Protein AF-A0AAD7QEX8-F1 (afdb_monomer)

Nearest PDB structures (foldseek):
  6z1p-assembly1_BY  TM=5.731E-01  e=5.381E+00  Tetrahymena thermophila SB210

Structure (mmCIF, N/CA/C/O backbone):
data_AF-A0AAD7QEX8-F1
#
_entry.id   AF-A0AAD7QEX8-F1
#
loop_
_atom_site.group_PDB
_atom_site.id
_atom_site.type_symbol
_atom_site.label_atom_id
_atom_site.label_alt_id
_atom_site.label_comp_id
_atom_site.label_asym_id
_atom_site.label_entity_id
_atom_site.label_seq_id
_atom_site.pdbx_PDB_ins_code
_atom_site.Cartn_x
_atom_site.Cartn_y
_atom_site.Cartn_z
_atom_site.occupancy
_atom_site.B_iso_or_equiv
_atom_site.auth_seq_id
_atom_site.auth_comp_id
_atom_site.auth_asym_id
_atom_site.auth_atom_id
_atom_site.pdbx_PDB_model_num
ATOM 1 N N . MET A 1 1 ? -10.960 6.970 -27.064 1.00 39.94 1 MET A N 1
ATOM 2 C CA . MET A 1 1 ? -9.482 7.017 -26.989 1.00 39.94 1 MET A CA 1
ATOM 3 C C . MET A 1 1 ? -9.040 8.406 -26.535 1.00 39.94 1 MET A C 1
ATOM 5 O O . MET A 1 1 ? -8.458 9.155 -27.302 1.00 39.94 1 MET A O 1
ATOM 9 N N . THR A 1 2 ? -9.383 8.781 -25.304 1.00 34.41 2 THR A N 1
ATOM 10 C CA . THR A 1 2 ? -9.033 10.086 -24.699 1.00 34.41 2 THR A CA 1
ATOM 11 C C . THR A 1 2 ? -8.568 9.936 -23.246 1.00 34.41 2 THR A C 1
ATOM 13 O O . THR A 1 2 ? -7.882 10.811 -22.733 1.00 34.41 2 THR A O 1
ATOM 16 N N . GLU A 1 3 ? -8.842 8.789 -22.613 1.00 38.09 3 GLU A N 1
ATOM 17 C CA . GLU A 1 3 ? -8.436 8.469 -21.235 1.00 38.09 3 GLU A CA 1
ATOM 18 C C . GLU A 1 3 ? -6.929 8.189 -21.070 1.00 38.09 3 GLU A C 1
ATOM 20 O O . GLU A 1 3 ? -6.417 8.217 -19.956 1.00 38.09 3 GLU A O 1
ATOM 25 N N . GLU A 1 4 ? -6.189 7.937 -22.157 1.00 42.41 4 GLU A N 1
ATOM 26 C CA . GLU A 1 4 ? -4.742 7.673 -22.078 1.00 42.41 4 GLU A CA 1
ATOM 27 C C . GLU A 1 4 ? -3.917 8.958 -21.922 1.00 42.41 4 GLU A C 1
ATOM 29 O O . GLU A 1 4 ? -2.884 8.959 -21.254 1.00 42.41 4 GLU A O 1
ATOM 34 N N . ILE A 1 5 ? -4.390 10.082 -22.468 1.00 44.75 5 ILE A N 1
ATOM 35 C CA . ILE A 1 5 ? -3.636 11.345 -22.463 1.00 44.75 5 ILE A CA 1
ATOM 36 C C . ILE A 1 5 ? -3.703 12.022 -21.082 1.00 44.75 5 ILE A C 1
ATOM 38 O O . ILE A 1 5 ? -2.726 12.631 -20.646 1.00 44.75 5 ILE A O 1
ATOM 42 N N . TYR A 1 6 ? -4.791 11.833 -20.323 1.00 49.12 6 TYR A N 1
ATOM 43 C CA . TYR A 1 6 ? -4.919 12.382 -18.963 1.00 49.12 6 TYR A CA 1
ATOM 44 C C . TYR A 1 6 ? -3.983 11.698 -17.943 1.00 49.12 6 TYR A C 1
ATOM 46 O O . TYR A 1 6 ? -3.730 12.229 -16.862 1.00 49.12 6 TYR A O 1
ATOM 54 N N . SER A 1 7 ? -3.402 10.543 -18.296 1.00 44.09 7 SER A N 1
ATOM 55 C CA . SER A 1 7 ? -2.375 9.873 -17.490 1.00 44.09 7 SER A CA 1
ATOM 56 C C . SER A 1 7 ? -1.009 10.573 -17.546 1.00 44.09 7 SER A C 1
ATOM 58 O O . SER A 1 7 ? -0.174 10.325 -16.673 1.00 44.09 7 SER A O 1
ATOM 60 N N . LEU A 1 8 ? -0.745 11.407 -18.559 1.00 43.34 8 LEU A N 1
ATOM 61 C CA . LEU A 1 8 ? 0.585 11.971 -18.831 1.00 43.34 8 LEU A CA 1
ATOM 62 C C . LEU A 1 8 ? 0.810 13.363 -18.223 1.00 43.34 8 LEU A C 1
ATOM 64 O O . LEU A 1 8 ? 1.952 13.807 -18.141 1.00 43.34 8 LEU A O 1
ATOM 68 N N . SER A 1 9 ? -0.236 14.035 -17.736 1.00 45.31 9 SER A N 1
ATOM 69 C CA . SER A 1 9 ? -0.109 15.339 -17.063 1.00 45.31 9 SER A CA 1
ATOM 70 C C . SER A 1 9 ? 0.127 15.231 -15.556 1.00 45.31 9 SER A C 1
ATOM 72 O O . SER A 1 9 ? 0.162 16.243 -14.853 1.00 45.31 9 SER A O 1
ATOM 74 N N . ILE A 1 10 ? 0.294 14.016 -15.031 1.00 55.31 10 ILE A N 1
ATOM 75 C CA . ILE A 1 10 ? 0.677 13.827 -13.641 1.00 55.31 10 ILE A CA 1
ATOM 76 C C . ILE A 1 10 ? 2.183 14.030 -13.554 1.00 55.31 10 ILE A C 1
ATOM 78 O O . ILE A 1 10 ? 2.946 13.123 -13.874 1.00 55.31 10 ILE A O 1
ATOM 82 N N . THR A 1 11 ? 2.628 15.203 -13.099 1.00 49.69 11 THR A N 1
ATOM 83 C CA . THR A 1 11 ? 4.025 15.390 -12.691 1.00 49.69 11 THR A CA 1
ATOM 84 C C . THR A 1 11 ? 4.329 14.304 -11.659 1.00 49.69 11 THR A C 1
ATOM 86 O O . THR A 1 11 ? 3.744 14.327 -10.569 1.00 49.69 11 THR A O 1
ATOM 89 N N . PRO A 1 12 ? 5.156 13.292 -11.969 1.00 53.50 12 PRO A N 1
ATOM 90 C CA . PRO A 1 12 ? 5.220 12.136 -11.105 1.00 53.50 12 PRO A CA 1
ATOM 91 C C . PRO A 1 12 ? 5.885 12.568 -9.795 1.00 53.50 12 PRO A C 1
ATOM 93 O O . PRO A 1 12 ? 6.991 13.112 -9.830 1.00 53.50 12 PRO A O 1
ATOM 96 N N . PRO A 1 13 ? 5.295 12.286 -8.619 1.00 56.09 13 PRO A N 1
ATOM 97 C CA . PRO A 1 13 ? 5.967 12.486 -7.333 1.00 56.09 13 PRO A CA 1
ATOM 98 C C . PRO A 1 13 ? 7.346 11.808 -7.268 1.00 56.09 13 PRO A C 1
ATOM 100 O O . PRO A 1 13 ? 8.188 12.186 -6.458 1.00 56.09 13 PRO A O 1
ATOM 103 N N . ILE A 1 14 ? 7.563 10.833 -8.155 1.00 53.19 14 ILE A N 1
ATOM 104 C CA . ILE A 1 14 ? 8.818 10.154 -8.471 1.00 53.19 14 ILE A CA 1
ATOM 105 C C . ILE A 1 14 ? 9.968 11.138 -8.709 1.00 53.19 14 ILE A C 1
ATOM 107 O O . ILE A 1 14 ? 11.059 10.926 -8.188 1.00 53.19 14 ILE A O 1
ATOM 111 N N . PHE A 1 15 ? 9.716 12.245 -9.415 1.00 56.09 15 PHE A N 1
ATOM 112 C CA . PHE A 1 15 ? 10.742 13.252 -9.684 1.00 56.09 15 PHE A CA 1
ATOM 113 C C . PHE A 1 15 ? 11.118 14.050 -8.425 1.00 56.09 15 PHE A C 1
ATOM 115 O O . PHE A 1 15 ? 12.262 14.453 -8.262 1.00 56.09 15 PHE A O 1
ATOM 122 N N . ARG A 1 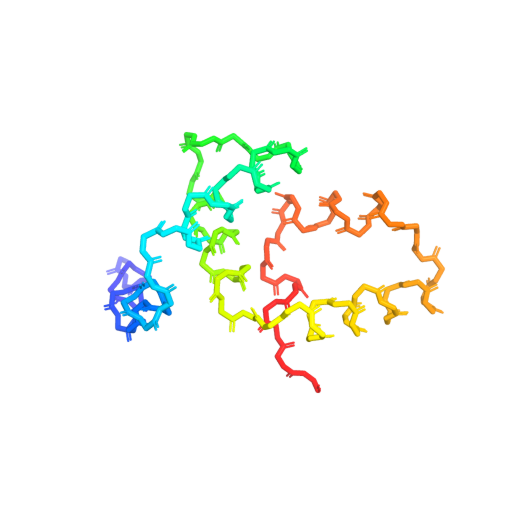16 ? 10.176 14.224 -7.484 1.00 58.91 16 ARG A N 1
ATOM 123 C CA . ARG A 1 16 ? 10.409 14.952 -6.224 1.00 58.91 16 ARG A CA 1
ATOM 124 C C . ARG A 1 16 ? 11.044 14.110 -5.114 1.00 58.91 16 ARG A C 1
ATOM 126 O O . ARG A 1 16 ? 11.619 14.693 -4.204 1.00 58.91 16 ARG A O 1
ATOM 133 N N . ARG A 1 17 ? 10.890 12.779 -5.125 1.00 65.88 17 ARG A N 1
ATOM 134 C CA . ARG A 1 17 ? 11.212 11.919 -3.962 1.00 65.88 17 ARG A CA 1
ATOM 135 C C . ARG A 1 17 ? 12.440 11.006 -4.133 1.00 65.88 17 ARG A C 1
ATOM 137 O O . ARG A 1 17 ? 12.815 10.330 -3.178 1.00 65.88 17 ARG A O 1
ATOM 144 N N . GLY A 1 18 ? 13.101 11.018 -5.293 1.00 77.38 18 GLY A N 1
ATOM 145 C CA . GLY A 1 18 ? 14.371 10.312 -5.535 1.00 77.38 18 GLY A CA 1
ATOM 146 C C . GLY A 1 18 ? 14.235 8.811 -5.844 1.00 77.38 18 GLY A C 1
ATOM 147 O O . GLY A 1 18 ? 13.220 8.181 -5.551 1.00 77.38 18 GLY A O 1
ATOM 148 N N . LEU A 1 19 ? 15.270 8.213 -6.446 1.00 78.69 19 LEU A N 1
ATOM 149 C CA . LEU A 1 19 ? 15.253 6.816 -6.916 1.00 78.69 19 LEU A CA 1
ATOM 150 C C . LEU A 1 19 ? 15.089 5.792 -5.776 1.00 78.69 19 LEU A C 1
ATOM 152 O O . LEU A 1 19 ? 14.445 4.757 -5.954 1.00 78.69 19 LEU A O 1
ATOM 156 N N . ASP A 1 20 ? 15.620 6.089 -4.592 1.00 83.75 20 ASP A N 1
ATOM 157 C CA . ASP A 1 20 ? 15.555 5.177 -3.445 1.00 83.75 20 ASP A CA 1
ATOM 158 C C . ASP A 1 20 ? 14.136 5.019 -2.900 1.00 83.75 20 ASP A C 1
ATOM 160 O O . ASP A 1 20 ? 13.742 3.921 -2.498 1.00 83.75 20 ASP A O 1
ATOM 164 N N . CYS A 1 21 ? 13.328 6.084 -2.925 1.00 81.31 21 CYS A N 1
ATOM 165 C CA . CYS A 1 21 ? 11.930 5.978 -2.517 1.00 81.31 21 CYS A CA 1
ATOM 166 C C . CYS A 1 21 ? 11.106 5.181 -3.539 1.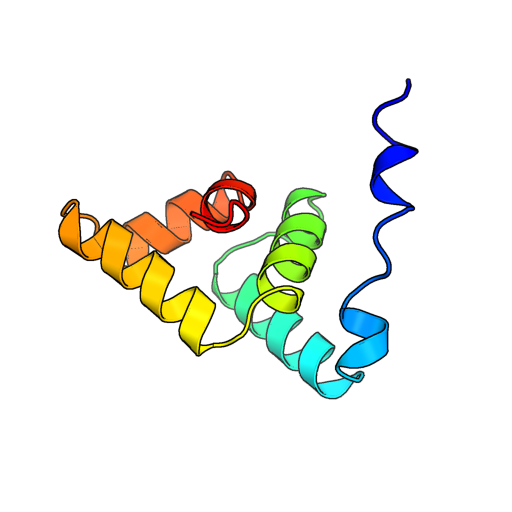00 81.31 21 CYS A C 1
ATOM 168 O O . CYS A 1 21 ? 10.203 4.441 -3.147 1.00 81.31 21 CYS A O 1
ATOM 170 N N . LEU A 1 22 ? 11.456 5.277 -4.829 1.00 85.56 22 LEU A N 1
ATOM 171 C CA . LEU A 1 22 ? 10.807 4.513 -5.885 1.00 85.56 22 LEU A CA 1
ATOM 172 C C . LEU A 1 22 ? 11.087 3.025 -5.694 1.00 85.56 22 LEU A C 1
ATOM 174 O O . LEU A 1 22 ? 10.144 2.240 -5.681 1.00 85.56 22 LEU A O 1
ATOM 178 N N . LYS A 1 23 ? 12.354 2.644 -5.479 1.00 88.25 23 LYS A N 1
ATOM 179 C CA . LYS A 1 23 ? 12.741 1.249 -5.214 1.00 88.25 23 LYS A CA 1
ATOM 180 C C . LYS A 1 23 ? 11.980 0.675 -4.017 1.00 88.25 23 LYS A C 1
ATOM 182 O O . LYS A 1 23 ? 11.321 -0.352 -4.149 1.00 88.25 23 LYS A O 1
ATOM 187 N N . ARG A 1 24 ? 11.974 1.394 -2.885 1.00 89.19 24 ARG A N 1
ATOM 188 C CA . ARG A 1 24 ? 11.230 0.980 -1.680 1.00 89.19 24 ARG A CA 1
ATOM 189 C C . ARG A 1 24 ? 9.734 0.820 -1.953 1.00 89.19 24 ARG A C 1
ATOM 191 O O . ARG A 1 24 ? 9.146 -0.177 -1.552 1.00 89.19 24 ARG A O 1
ATOM 198 N N . THR A 1 25 ? 9.128 1.766 -2.668 1.00 88.81 25 THR A N 1
ATOM 199 C CA . THR A 1 25 ? 7.691 1.722 -2.974 1.00 88.81 25 THR A CA 1
ATOM 200 C C . THR A 1 25 ? 7.342 0.579 -3.924 1.00 88.81 25 THR A C 1
ATOM 202 O O . THR A 1 25 ? 6.331 -0.091 -3.734 1.00 88.81 25 THR A O 1
ATOM 205 N N . VAL A 1 26 ? 8.185 0.314 -4.923 1.00 89.62 26 VAL A N 1
ATOM 206 C CA . VAL A 1 26 ? 8.042 -0.831 -5.832 1.00 89.62 26 VAL A CA 1
ATOM 207 C C . VAL A 1 26 ? 8.068 -2.144 -5.052 1.00 89.62 26 VAL A C 1
ATOM 209 O O . VAL A 1 26 ? 7.216 -3.001 -5.284 1.00 89.62 26 VAL A O 1
ATOM 212 N N . ASP A 1 27 ? 8.990 -2.293 -4.102 1.00 90.94 27 ASP A N 1
ATOM 213 C CA . ASP A 1 27 ? 9.078 -3.501 -3.279 1.00 90.94 27 ASP A CA 1
ATOM 214 C C . ASP A 1 27 ? 7.889 -3.641 -2.319 1.00 90.94 27 ASP A C 1
ATOM 216 O O . ASP A 1 27 ? 7.362 -4.742 -2.152 1.00 90.94 27 ASP A O 1
ATOM 220 N N . GLU A 1 28 ? 7.405 -2.542 -1.732 1.00 88.50 28 GLU A N 1
ATOM 221 C CA . GLU A 1 28 ? 6.173 -2.535 -0.930 1.00 88.50 28 GLU A CA 1
ATOM 222 C C . GLU A 1 28 ? 4.955 -2.969 -1.756 1.00 88.50 28 GLU A C 1
ATOM 224 O O . GLU A 1 28 ? 4.200 -3.844 -1.334 1.00 88.50 28 GLU A O 1
ATOM 229 N N . VAL A 1 29 ? 4.777 -2.407 -2.955 1.00 89.12 29 VAL A N 1
ATOM 230 C CA . VAL A 1 29 ? 3.650 -2.737 -3.840 1.00 89.12 29 VAL A CA 1
ATOM 231 C C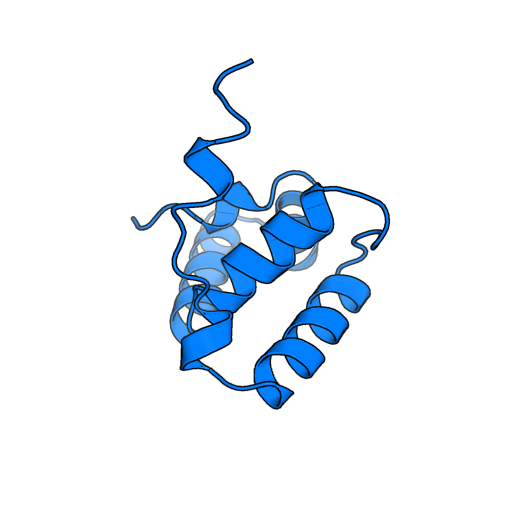 . VAL A 1 29 ? 3.733 -4.191 -4.322 1.00 89.12 29 VAL A C 1
ATOM 233 O O . VAL A 1 29 ? 2.711 -4.874 -4.375 1.00 89.12 29 VAL A O 1
ATOM 236 N N . LYS A 1 30 ? 4.935 -4.720 -4.590 1.00 88.56 30 LYS A N 1
ATOM 237 C CA . LYS A 1 30 ? 5.125 -6.155 -4.872 1.00 88.56 30 LYS A CA 1
ATOM 238 C C . LYS A 1 30 ? 4.705 -7.029 -3.686 1.00 88.56 30 LYS A C 1
ATOM 240 O O . LYS A 1 30 ? 3.984 -8.005 -3.885 1.00 88.56 30 LYS A O 1
ATOM 245 N N . LYS A 1 31 ? 5.097 -6.668 -2.457 1.00 87.19 31 LYS A N 1
ATOM 246 C CA . LYS A 1 31 ? 4.704 -7.391 -1.230 1.00 87.19 31 LYS A CA 1
ATOM 247 C C . LYS A 1 31 ? 3.195 -7.366 -0.980 1.00 87.19 31 LYS A C 1
ATOM 249 O O . LYS A 1 31 ? 2.665 -8.316 -0.421 1.00 87.19 31 LYS A O 1
ATOM 254 N N . MET A 1 32 ? 2.496 -6.327 -1.438 1.00 83.19 32 MET A N 1
ATOM 255 C CA . MET A 1 32 ? 1.029 -6.229 -1.374 1.00 83.19 32 MET A CA 1
ATOM 256 C C . MET A 1 32 ? 0.303 -7.125 -2.398 1.00 83.19 32 MET A C 1
ATOM 258 O O . MET A 1 32 ? -0.922 -7.087 -2.479 1.00 83.19 32 MET A O 1
ATOM 262 N N . GLY A 1 33 ? 1.029 -7.922 -3.191 1.00 82.44 33 GLY A N 1
ATOM 263 C CA . GLY A 1 33 ? 0.447 -8.897 -4.117 1.00 82.44 33 GLY A CA 1
ATOM 264 C C . GLY A 1 33 ? 0.081 -8.334 -5.491 1.00 82.44 33 GLY A C 1
ATOM 265 O O . GLY A 1 33 ? -0.618 -8.993 -6.264 1.00 82.44 33 GLY A O 1
ATOM 266 N N . PHE A 1 34 ? 0.544 -7.128 -5.836 1.00 80.44 34 PHE A N 1
ATOM 267 C CA . PHE A 1 34 ? 0.346 -6.599 -7.183 1.00 80.44 34 PHE A CA 1
ATOM 268 C C . PHE A 1 34 ? 1.262 -7.298 -8.188 1.00 80.44 34 PHE A C 1
ATOM 270 O O . PHE A 1 34 ? 2.475 -7.377 -7.999 1.00 80.44 34 PHE A O 1
ATOM 277 N N . SER A 1 35 ? 0.689 -7.735 -9.312 1.00 82.38 35 SER A N 1
ATOM 278 C CA . SER A 1 35 ? 1.476 -8.242 -10.436 1.00 82.38 35 SER A CA 1
ATOM 279 C C . SER A 1 35 ? 2.099 -7.075 -11.214 1.00 82.38 35 SER A C 1
ATOM 281 O O . SER A 1 35 ? 1.338 -6.253 -11.729 1.00 82.38 35 SER A O 1
ATOM 283 N N . PRO A 1 36 ? 3.437 -7.020 -11.383 1.00 81.69 36 PRO A N 1
ATOM 284 C CA . PRO A 1 36 ? 4.117 -5.956 -12.135 1.00 81.69 36 PRO A CA 1
ATOM 285 C C . PRO A 1 36 ? 3.682 -5.826 -13.600 1.00 81.69 36 PRO A C 1
ATOM 287 O O . PRO A 1 36 ? 3.899 -4.789 -14.214 1.00 81.69 36 PRO A O 1
ATOM 290 N N . SER A 1 37 ? 3.065 -6.872 -14.156 1.00 83.69 37 SER A N 1
ATOM 291 C CA . SER A 1 37 ? 2.576 -6.916 -15.540 1.00 83.69 37 SER A CA 1
ATOM 292 C C . SER A 1 37 ? 1.281 -6.130 -15.775 1.00 83.69 37 SER A C 1
ATOM 294 O O . SER A 1 37 ? 0.916 -5.877 -16.920 1.00 83.69 37 SER A O 1
ATOM 296 N N . LYS A 1 38 ? 0.556 -5.754 -14.713 1.00 82.06 38 LYS A N 1
ATOM 297 C CA . LYS A 1 38 ? -0.753 -5.094 -14.819 1.00 82.06 38 LYS A CA 1
ATOM 298 C C . LYS A 1 38 ? -0.611 -3.580 -14.700 1.00 82.06 38 LYS A C 1
ATOM 300 O O . LYS A 1 38 ? 0.120 -3.092 -13.845 1.00 82.06 38 LYS A O 1
ATOM 305 N N . SER A 1 39 ? -1.405 -2.823 -15.458 1.00 80.69 39 SER A N 1
ATOM 306 C CA . SER A 1 39 ? -1.480 -1.355 -15.333 1.00 80.69 39 SER A CA 1
ATOM 307 C C . SER A 1 39 ? -1.852 -0.894 -13.915 1.00 80.69 39 SER A C 1
ATOM 309 O O . SER A 1 39 ? -1.393 0.152 -13.457 1.00 80.69 39 SER A O 1
ATOM 311 N N . THR A 1 40 ? -2.596 -1.720 -13.169 1.00 83.75 40 THR A N 1
ATOM 312 C CA . THR A 1 40 ? -2.917 -1.484 -11.753 1.00 83.75 40 THR A CA 1
ATOM 313 C C . THR A 1 40 ? -1.676 -1.375 -10.867 1.00 83.75 40 THR A C 1
ATOM 315 O O . THR A 1 40 ? -1.717 -0.648 -9.876 1.00 83.75 40 THR A O 1
ATOM 318 N N . PHE A 1 41 ? -0.565 -2.027 -11.227 1.00 86.50 41 PHE A N 1
ATOM 319 C CA . PHE A 1 41 ? 0.715 -1.893 -10.531 1.00 86.50 41 PHE A CA 1
ATOM 320 C C . PHE A 1 41 ? 1.262 -0.469 -10.634 1.00 86.50 41 PHE A C 1
ATOM 322 O O . PHE A 1 41 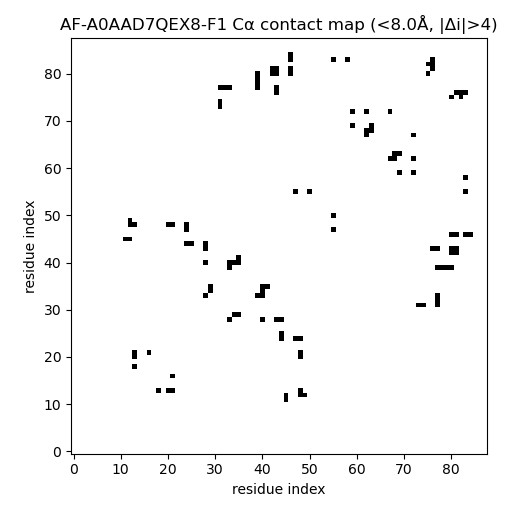? 1.646 0.121 -9.626 1.00 86.50 41 PHE A O 1
ATOM 329 N N . VAL A 1 42 ? 1.241 0.112 -11.837 1.00 86.44 42 VAL A N 1
ATOM 330 C CA . VAL A 1 42 ? 1.705 1.486 -12.072 1.00 86.44 42 VAL A CA 1
ATOM 331 C C . VAL A 1 42 ? 0.847 2.473 -11.284 1.00 86.44 42 VAL A C 1
ATOM 333 O O . VAL A 1 42 ? 1.388 3.339 -10.597 1.00 86.44 42 VAL A O 1
ATOM 336 N N . SER A 1 43 ? -0.479 2.303 -11.294 1.00 86.38 43 SER A N 1
ATOM 337 C CA . SER A 1 43 ? -1.383 3.131 -10.484 1.00 86.38 43 SER A CA 1
ATOM 338 C C . SER A 1 43 ? -1.129 2.981 -8.980 1.00 86.38 43 SER A C 1
ATOM 340 O O . SER A 1 43 ? -1.154 3.973 -8.254 1.00 86.38 43 SER A O 1
ATOM 342 N N . ALA A 1 44 ? -0.856 1.767 -8.495 1.00 89.00 44 ALA A N 1
ATOM 343 C CA . ALA A 1 44 ? -0.554 1.519 -7.087 1.00 89.00 44 ALA A CA 1
ATOM 344 C C . ALA A 1 44 ? 0.754 2.182 -6.650 1.00 89.00 44 ALA A C 1
ATOM 346 O O . ALA A 1 44 ? 0.767 2.884 -5.636 1.00 89.00 44 ALA A O 1
ATOM 347 N N . VAL A 1 45 ? 1.823 2.031 -7.440 1.00 88.94 45 VAL A N 1
ATOM 348 C CA . VAL A 1 45 ? 3.094 2.733 -7.213 1.00 88.94 45 VAL A CA 1
ATOM 349 C C . VAL A 1 45 ? 2.859 4.235 -7.229 1.00 88.94 45 VAL A C 1
ATOM 351 O O . VAL A 1 45 ? 3.312 4.919 -6.320 1.00 88.94 45 VAL A O 1
ATOM 354 N N . HIS A 1 46 ? 2.106 4.749 -8.200 1.00 85.25 46 HIS A N 1
ATOM 355 C CA . HIS A 1 46 ? 1.812 6.171 -8.305 1.00 85.25 46 HIS A CA 1
ATOM 356 C C . HIS A 1 46 ? 1.095 6.724 -7.061 1.00 85.25 46 HIS A C 1
ATOM 358 O O . HIS A 1 46 ? 1.547 7.714 -6.486 1.00 85.25 46 HIS A O 1
ATOM 364 N N . ILE A 1 47 ? 0.023 6.071 -6.604 1.00 86.88 47 ILE A N 1
ATOM 365 C CA . ILE A 1 47 ? -0.748 6.502 -5.425 1.00 86.88 47 ILE A CA 1
ATOM 366 C C . ILE A 1 47 ? 0.085 6.386 -4.150 1.00 86.88 47 ILE A C 1
ATOM 368 O O . ILE A 1 47 ? 0.090 7.287 -3.313 1.00 86.88 47 ILE A O 1
ATOM 372 N N . LYS A 1 48 ? 0.838 5.298 -3.998 1.00 87.62 48 LYS A N 1
ATOM 373 C CA . LYS A 1 48 ? 1.705 5.116 -2.833 1.00 87.62 48 LYS A CA 1
ATOM 374 C C . LYS A 1 48 ? 2.823 6.164 -2.810 1.00 87.62 48 LYS A C 1
ATOM 376 O O . LYS A 1 48 ? 3.073 6.777 -1.776 1.00 87.62 48 LYS A O 1
ATOM 381 N N . MET A 1 49 ? 3.404 6.446 -3.976 1.00 86.00 49 MET A N 1
ATOM 382 C CA . MET A 1 49 ? 4.371 7.517 -4.190 1.00 86.00 49 MET A CA 1
ATOM 383 C C . MET A 1 49 ? 3.762 8.907 -4.077 1.00 86.00 49 MET A C 1
ATOM 385 O O . MET A 1 49 ? 4.541 9.837 -3.973 1.00 86.00 49 MET A O 1
ATOM 389 N N . SER A 1 50 ? 2.443 9.108 -4.130 1.00 83.69 50 SER A N 1
ATOM 390 C CA . SER A 1 50 ? 1.825 10.434 -3.990 1.00 83.69 50 SER A CA 1
ATOM 391 C C . SER A 1 50 ? 1.516 10.787 -2.534 1.00 83.69 50 SER A C 1
ATOM 393 O O . SER A 1 50 ? 1.445 11.969 -2.194 1.00 83.69 50 SER A O 1
ATOM 395 N N . MET A 1 51 ? 1.490 9.805 -1.632 1.00 85.38 51 MET A N 1
ATOM 396 C CA . MET A 1 51 ? 1.131 9.988 -0.223 1.00 85.38 51 MET A CA 1
ATOM 397 C C . MET A 1 51 ? 2.343 9.941 0.706 1.00 85.38 51 MET A C 1
ATOM 399 O O . MET A 1 51 ? 3.365 9.332 0.395 1.00 85.38 51 MET A O 1
ATOM 403 N N . SER A 1 52 ? 2.262 10.623 1.848 1.00 85.62 52 SER A N 1
ATOM 404 C CA . SER A 1 52 ? 3.205 10.399 2.945 1.00 85.62 52 SER A CA 1
ATOM 405 C C . SER A 1 52 ? 2.808 9.136 3.718 1.00 85.62 52 SER A C 1
ATOM 407 O O . SER A 1 52 ? 1.670 8.661 3.629 1.00 85.62 52 SER A O 1
ATOM 409 N N . LYS A 1 53 ? 3.726 8.610 4.539 1.00 86.19 53 LYS A N 1
ATOM 410 C CA . LYS A 1 53 ? 3.415 7.496 5.449 1.00 86.19 53 LYS A CA 1
ATOM 411 C C . LYS A 1 53 ? 2.267 7.835 6.407 1.00 86.19 53 LYS A C 1
ATOM 413 O O . LYS A 1 53 ? 1.410 6.990 6.637 1.00 86.19 53 LYS A O 1
ATOM 418 N N . SER A 1 54 ? 2.213 9.069 6.917 1.00 89.19 54 SER A N 1
ATOM 419 C CA . SER A 1 54 ? 1.147 9.511 7.825 1.00 89.19 54 SER A CA 1
ATOM 420 C C . SER A 1 54 ? -0.212 9.594 7.129 1.00 89.19 54 SER A C 1
ATOM 422 O O . SER A 1 54 ? -1.208 9.134 7.684 1.00 89.19 54 SER A O 1
ATOM 424 N N . THR A 1 55 ? -0.264 10.104 5.894 1.00 90.12 55 THR A N 1
ATOM 425 C CA . THR A 1 55 ? -1.497 10.122 5.092 1.00 90.12 55 THR A CA 1
ATOM 426 C C . THR A 1 55 ? -1.981 8.707 4.790 1.00 90.12 55 THR A C 1
ATOM 428 O O . THR A 1 55 ? -3.176 8.438 4.899 1.00 90.12 55 THR A O 1
ATOM 431 N N . TRP A 1 56 ? -1.065 7.793 4.450 1.00 90.06 56 TRP A N 1
ATOM 432 C CA . TRP A 1 56 ? -1.402 6.385 4.250 1.00 90.06 56 TRP A CA 1
ATOM 433 C C . TRP A 1 56 ? -1.996 5.761 5.516 1.00 90.06 56 TRP A C 1
ATOM 435 O O . TRP A 1 56 ? -3.069 5.165 5.451 1.00 90.06 56 TRP A O 1
ATOM 445 N N . GLN A 1 57 ? -1.338 5.940 6.665 1.00 91.19 57 GLN A N 1
ATOM 446 C CA . GLN A 1 57 ? -1.795 5.355 7.924 1.00 91.19 57 GLN A CA 1
ATOM 447 C C . GLN A 1 57 ? -3.170 5.886 8.327 1.00 91.19 57 GLN A C 1
ATOM 449 O O . GLN A 1 57 ? -4.064 5.096 8.606 1.00 91.19 57 GLN A O 1
ATOM 454 N N . ARG A 1 58 ? -3.390 7.204 8.234 1.00 92.06 58 ARG A N 1
ATOM 455 C CA . ARG A 1 58 ? -4.696 7.814 8.522 1.00 92.06 58 ARG A CA 1
ATOM 456 C C . ARG A 1 58 ? -5.817 7.204 7.678 1.00 92.06 58 ARG A C 1
ATOM 458 O O . ARG A 1 58 ? -6.923 7.026 8.175 1.00 92.06 58 ARG A O 1
ATOM 465 N N . LYS A 1 59 ? -5.549 6.882 6.410 1.00 89.50 59 LYS A N 1
ATOM 466 C CA . LYS A 1 59 ? -6.530 6.231 5.529 1.00 89.50 59 LYS A CA 1
ATOM 467 C C . LYS A 1 59 ? -6.802 4.793 5.948 1.00 89.50 59 LYS A C 1
ATOM 469 O O . LYS A 1 59 ? -7.964 4.412 6.031 1.00 89.50 59 LYS A O 1
ATOM 474 N N . VAL A 1 60 ? -5.761 4.023 6.262 1.00 91.12 60 VAL A N 1
ATOM 475 C CA . VAL A 1 60 ? -5.919 2.669 6.818 1.00 91.12 60 VAL A CA 1
ATOM 476 C C . VAL A 1 60 ? -6.744 2.709 8.108 1.00 91.12 60 VAL A C 1
ATOM 478 O O . VAL A 1 60 ? -7.645 1.893 8.277 1.00 91.12 60 VAL A O 1
ATOM 481 N N . ASP A 1 61 ? -6.514 3.691 8.978 1.00 92.31 61 ASP A N 1
ATOM 482 C CA . ASP A 1 61 ? -7.251 3.833 10.237 1.00 92.31 61 ASP A CA 1
ATOM 483 C C . ASP A 1 61 ? -8.739 4.152 10.015 1.00 92.31 61 ASP A C 1
ATOM 485 O O . ASP A 1 61 ? -9.587 3.693 10.780 1.00 92.31 61 ASP A O 1
ATOM 489 N N . VAL A 1 62 ? -9.087 4.885 8.949 1.00 92.38 62 VAL A N 1
ATOM 490 C CA . VAL A 1 62 ? -10.491 5.085 8.541 1.00 92.38 62 VAL A CA 1
ATOM 491 C C . VAL A 1 62 ? -11.140 3.753 8.163 1.00 92.38 62 VAL A C 1
ATOM 493 O O . VAL A 1 62 ? -12.231 3.461 8.645 1.00 92.38 62 VAL A O 1
ATOM 496 N N . PHE A 1 63 ? -10.462 2.912 7.377 1.00 90.50 63 PHE A N 1
ATOM 497 C CA . PHE A 1 63 ? -10.976 1.578 7.048 1.00 90.50 63 PHE A CA 1
ATOM 498 C C . PHE A 1 63 ? -11.095 0.684 8.291 1.00 90.50 63 PHE A C 1
ATOM 500 O O . PHE A 1 63 ? -12.110 0.008 8.458 1.00 90.50 63 PHE A O 1
ATOM 507 N N . LYS A 1 64 ? -10.133 0.754 9.223 1.00 93.06 64 LYS A N 1
ATOM 508 C CA . LYS A 1 64 ? -10.213 0.054 10.518 1.00 93.06 64 LYS A CA 1
ATOM 509 C C . LYS A 1 64 ? -11.436 0.487 11.333 1.00 93.06 64 LYS A C 1
ATOM 511 O O . LYS A 1 64 ? -12.136 -0.362 11.878 1.00 93.06 64 LYS A O 1
ATOM 516 N N . ARG A 1 65 ? -11.760 1.78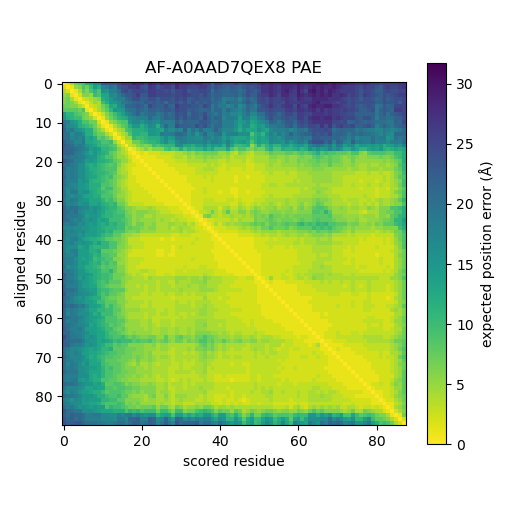6 11.364 1.00 94.31 65 ARG A N 1
ATOM 517 C CA . ARG A 1 65 ? -12.986 2.308 12.008 1.00 94.31 65 ARG A CA 1
ATOM 518 C C . ARG A 1 65 ? -14.275 1.809 11.351 1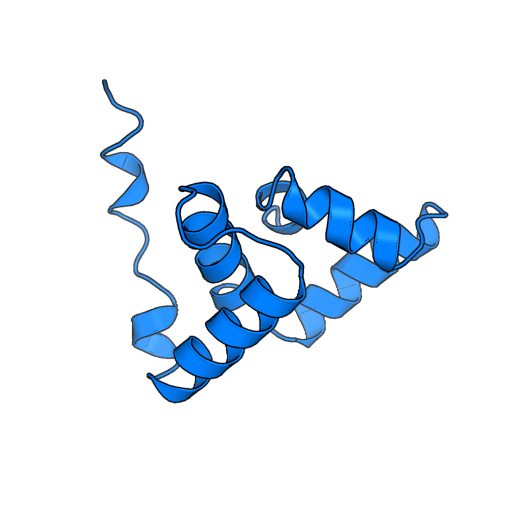.00 94.31 65 ARG A C 1
ATOM 520 O O . ARG A 1 65 ? -15.301 1.754 12.016 1.00 94.31 65 ARG A O 1
ATOM 527 N N . TRP A 1 66 ? -14.228 1.436 10.075 1.00 90.75 66 TRP A N 1
ATOM 528 C CA . TRP A 1 66 ? -15.340 0.803 9.355 1.00 90.75 66 TRP A CA 1
ATOM 529 C C . TRP A 1 66 ? -15.374 -0.726 9.511 1.00 90.75 66 TRP A C 1
ATOM 531 O O . TRP A 1 66 ? -16.126 -1.401 8.811 1.00 90.75 66 TRP A O 1
ATOM 541 N N . GLY A 1 67 ? -14.569 -1.286 10.419 1.00 94.75 67 GLY A N 1
ATOM 542 C CA . GLY A 1 67 ? -14.533 -2.718 10.712 1.00 94.75 67 GLY A CA 1
ATOM 543 C C . GLY A 1 67 ? -13.682 -3.538 9.743 1.00 94.75 67 GLY A C 1
ATOM 544 O O . GLY A 1 67 ? -13.721 -4.765 9.792 1.00 94.75 67 GLY A O 1
ATOM 545 N N . TRP A 1 68 ? -12.912 -2.901 8.855 1.00 94.06 68 TRP A N 1
ATOM 546 C CA . TRP A 1 68 ? -12.018 -3.628 7.957 1.00 94.06 68 TRP A CA 1
ATOM 547 C C . TRP A 1 68 ? -10.711 -3.979 8.660 1.00 94.06 68 TRP A C 1
ATOM 549 O O . TRP A 1 68 ? -10.106 -3.147 9.338 1.00 94.06 68 TRP A O 1
ATOM 559 N N . SER A 1 69 ? -10.226 -5.202 8.439 1.00 92.88 69 SER A N 1
ATOM 560 C CA . SER A 1 69 ? -8.857 -5.551 8.804 1.00 92.88 69 SER A CA 1
ATOM 561 C C . SER A 1 69 ? -7.856 -4.890 7.850 1.00 92.88 69 SER A C 1
ATOM 563 O O . SER A 1 69 ? -8.194 -4.402 6.762 1.00 92.88 69 SER A O 1
ATOM 565 N N . GLU A 1 70 ? -6.590 -4.874 8.258 1.00 88.38 70 GLU A N 1
ATOM 566 C CA . GLU A 1 70 ? -5.508 -4.370 7.416 1.00 88.38 70 GLU A CA 1
ATOM 567 C C . GLU A 1 70 ? -5.379 -5.188 6.124 1.00 88.38 70 GLU A C 1
ATOM 569 O O . GLU A 1 70 ? -5.289 -4.608 5.044 1.00 88.38 70 GLU A O 1
ATOM 574 N N . ASP A 1 71 ? -5.523 -6.512 6.209 1.00 89.62 71 ASP A N 1
ATOM 575 C CA . ASP A 1 71 ? -5.498 -7.406 5.047 1.00 89.62 71 ASP A CA 1
ATOM 576 C C . ASP A 1 71 ? -6.631 -7.113 4.059 1.00 89.62 71 ASP A C 1
ATOM 578 O O . ASP A 1 71 ? -6.406 -7.056 2.849 1.00 89.62 71 ASP A O 1
ATOM 582 N N . VAL A 1 72 ? -7.848 -6.857 4.556 1.00 90.88 72 VAL A N 1
ATOM 583 C CA . VAL A 1 72 ? -8.994 -6.483 3.709 1.00 90.88 72 VAL A CA 1
ATOM 584 C C . VAL A 1 72 ? -8.743 -5.135 3.029 1.00 90.88 72 VAL A C 1
ATOM 586 O O . VAL A 1 72 ? -9.028 -4.972 1.840 1.00 90.88 72 VAL A O 1
ATOM 589 N N . THR A 1 73 ? -8.146 -4.185 3.750 1.00 90.75 73 THR A N 1
ATOM 590 C CA . THR A 1 73 ? -7.777 -2.870 3.209 1.00 90.75 73 THR A CA 1
ATOM 591 C C . THR A 1 73 ? -6.729 -2.998 2.102 1.00 90.75 73 THR A C 1
ATOM 593 O O . THR A 1 73 ? -6.879 -2.405 1.028 1.00 90.75 73 THR A O 1
ATOM 596 N N . LEU A 1 74 ? -5.695 -3.812 2.321 1.00 87.75 74 LEU A N 1
ATOM 597 C CA . LEU A 1 74 ? -4.658 -4.085 1.326 1.00 87.75 74 LEU A CA 1
ATOM 598 C C . LEU A 1 74 ? -5.215 -4.839 0.115 1.00 87.75 74 LEU A C 1
ATOM 600 O O . LEU A 1 74 ? -4.879 -4.493 -1.016 1.00 87.75 74 LEU A O 1
ATOM 604 N N . ALA A 1 75 ? -6.121 -5.796 0.316 1.00 87.50 75 ALA A N 1
ATOM 605 C CA . ALA A 1 75 ? -6.785 -6.506 -0.774 1.00 87.50 75 ALA A CA 1
ATOM 606 C C . ALA A 1 75 ? -7.659 -5.569 -1.629 1.00 87.50 75 ALA A C 1
ATOM 608 O O . ALA A 1 75 ? -7.652 -5.656 -2.862 1.00 87.50 75 ALA A O 1
ATOM 609 N N . ALA A 1 76 ? -8.387 -4.641 -1.000 1.00 88.75 76 ALA A N 1
ATOM 610 C CA . ALA A 1 76 ? -9.170 -3.631 -1.707 1.00 88.75 76 ALA A CA 1
ATOM 611 C C . ALA A 1 76 ? -8.275 -2.679 -2.511 1.00 88.75 76 ALA A C 1
ATOM 613 O O . ALA A 1 76 ? -8.561 -2.410 -3.682 1.00 88.75 76 ALA A O 1
ATOM 614 N N . PHE A 1 77 ? -7.165 -2.233 -1.917 1.00 88.06 77 PHE A N 1
ATOM 615 C CA . PHE A 1 77 ? -6.143 -1.455 -2.614 1.00 88.06 77 PHE A CA 1
ATOM 616 C C . PHE A 1 77 ? -5.556 -2.235 -3.803 1.00 88.06 77 PHE A C 1
ATOM 618 O O . PHE A 1 77 ? -5.481 -1.694 -4.904 1.00 88.06 77 PHE A O 1
ATOM 625 N N . GLY A 1 78 ? -5.259 -3.525 -3.613 1.00 84.88 78 GLY A N 1
ATOM 626 C CA . GLY A 1 78 ? -4.835 -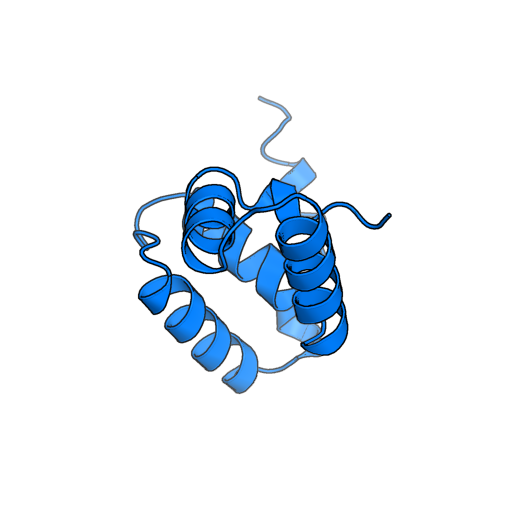4.491 -4.634 1.00 84.88 78 GLY A CA 1
ATOM 627 C C . GLY A 1 78 ? -5.723 -4.516 -5.876 1.00 84.88 78 GLY A C 1
ATOM 628 O O . GLY A 1 78 ? -5.249 -4.530 -7.014 1.00 84.88 78 GLY A O 1
ATOM 629 N N . ARG A 1 79 ? -7.040 -4.504 -5.656 1.00 84.31 79 ARG A N 1
ATOM 630 C CA . ARG A 1 79 ? -8.043 -4.552 -6.727 1.00 84.31 79 ARG A CA 1
ATOM 631 C C . ARG A 1 79 ? -8.270 -3.190 -7.373 1.00 84.31 79 ARG A C 1
ATOM 633 O O . ARG A 1 79 ? -8.459 -3.117 -8.586 1.00 84.31 79 ARG A O 1
ATOM 640 N N . ARG A 1 80 ? -8.305 -2.122 -6.575 1.00 86.19 80 ARG A N 1
ATOM 641 C CA . ARG A 1 80 ? -8.614 -0.759 -7.029 1.00 86.19 80 ARG A CA 1
ATOM 642 C C . ARG A 1 80 ? -7.765 0.259 -6.260 1.00 86.19 80 ARG A C 1
ATOM 644 O O . ARG A 1 80 ? -8.261 0.834 -5.295 1.00 86.19 80 ARG A O 1
ATOM 651 N N . PRO A 1 81 ? -6.538 0.566 -6.720 1.00 85.62 81 PRO A N 1
ATOM 652 C CA . PRO A 1 81 ? -5.625 1.473 -6.017 1.00 85.62 81 PRO A CA 1
ATOM 653 C C . PRO A 1 81 ? -6.225 2.845 -5.683 1.00 85.62 81 PRO A C 1
ATOM 655 O O . PRO A 1 81 ? -5.943 3.435 -4.640 1.00 85.62 81 PRO A O 1
ATOM 658 N N . TRP A 1 82 ? -7.112 3.332 -6.553 1.00 85.25 82 TRP A N 1
ATOM 659 C CA . TRP A 1 82 ? -7.815 4.605 -6.405 1.00 85.25 82 TRP A CA 1
ATOM 660 C C . TRP A 1 82 ? -8.717 4.697 -5.168 1.00 85.25 82 TRP A C 1
ATOM 662 O O . TRP A 1 82 ? -9.041 5.815 -4.768 1.00 85.25 82 TRP A O 1
ATOM 672 N N . CYS A 1 83 ? -9.063 3.582 -4.508 1.00 86.31 83 CYS A N 1
ATOM 673 C CA . CYS A 1 83 ? -9.799 3.613 -3.236 1.00 86.31 83 CYS A CA 1
ATOM 674 C C . CYS A 1 83 ? -9.045 4.388 -2.143 1.00 86.31 83 CYS A C 1
ATOM 676 O O . CYS A 1 83 ? -9.665 5.028 -1.298 1.00 86.31 83 CYS A O 1
ATOM 678 N N . MET A 1 84 ? -7.710 4.398 -2.206 1.00 84.50 84 MET A N 1
ATOM 679 C CA . MET A 1 84 ? -6.858 5.161 -1.299 1.00 84.50 84 MET A CA 1
ATOM 680 C C . MET A 1 84 ? -6.554 6.567 -1.820 1.00 84.50 84 MET A C 1
ATOM 682 O O . MET A 1 84 ? -6.207 7.429 -1.022 1.00 84.50 84 MET A O 1
ATOM 686 N N . GLY A 1 85 ? -6.711 6.831 -3.121 1.00 76.19 85 GLY A N 1
ATOM 687 C CA . GLY A 1 85 ? -6.247 8.049 -3.799 1.00 76.19 85 GLY A CA 1
ATOM 688 C C . GLY A 1 85 ? -7.065 9.322 -3.549 1.00 76.19 85 GLY A C 1
ATOM 689 O O . GLY A 1 85 ? -6.566 10.416 -3.796 1.00 76.19 85 GLY A O 1
ATOM 690 N N . ARG A 1 86 ? -8.305 9.216 -3.053 1.00 63.66 86 ARG A N 1
ATOM 691 C CA . ARG A 1 86 ? -9.184 10.380 -2.847 1.00 63.66 86 ARG A CA 1
ATOM 692 C C . ARG A 1 86 ? -8.810 11.114 -1.557 1.00 63.66 86 ARG A C 1
ATOM 694 O O . ARG A 1 86 ? -8.859 10.513 -0.486 1.00 63.66 86 ARG A O 1
ATOM 701 N N . ASN A 1 87 ? -8.407 12.381 -1.628 1.00 52.81 87 ASN A N 1
ATOM 702 C CA . ASN A 1 87 ? -8.290 13.215 -0.429 1.00 52.81 87 ASN A CA 1
ATOM 703 C C . ASN A 1 87 ? -9.707 13.493 0.089 1.00 52.81 87 ASN A C 1
ATOM 705 O O . ASN A 1 87 ? -10.555 13.944 -0.678 1.00 52.81 87 ASN A O 1
ATOM 709 N N . VAL A 1 88 ? -9.951 13.142 1.349 1.00 49.47 88 VAL A N 1
ATOM 710 C CA . VAL A 1 88 ? -11.158 13.477 2.114 1.00 49.47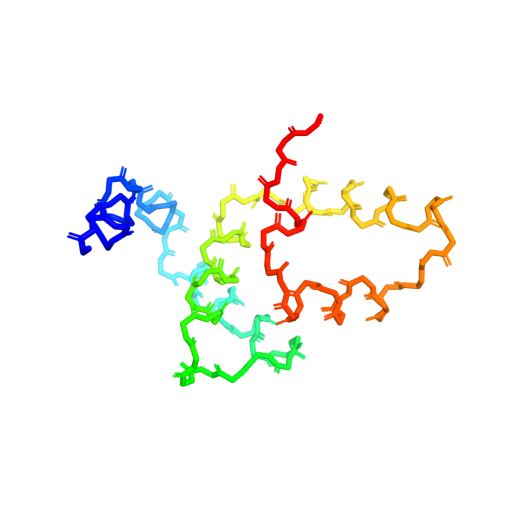 88 VAL A CA 1
ATOM 711 C C . VAL A 1 88 ? -10.723 14.369 3.257 1.00 49.47 88 VAL A C 1
ATOM 713 O O . VAL A 1 88 ? -9.646 14.059 3.826 1.00 49.47 88 VAL A O 1
#

Sequence (88 aa):
MTEEIYSLSITPPIFRRGLDCLKRTVDEVKKMGFSPSKSTFVSAVHIKMSMSKSTWQRKVDVFKRWGWSEDVTLAAFGRRPWCMGRNV

InterPro domains:
  IPR003690 Transcription termination factor, mitochondrial/chloroplastic [PTHR13068] (10-87)
  IPR038538 MTERF superfamily, mitochondrial/chloroplastic [G3DSA:1.25.70.10] (6-88)

Organism: Quillaja saponaria (NCBI:txid32244)

Mean predicted aligned error: 8.32 Å

Solvent-accessible surface area (backbone atoms only — not comparable to full-atom values): 5281 Å² total; per-residue (Å²): 142,63,76,72,62,70,66,70,75,57,80,56,48,60,78,79,58,43,71,68,53,50,54,54,43,51,52,51,44,45,74,58,68,39,54,85,89,40,73,65,33,57,50,36,41,50,48,56,55,67,47,52,73,67,60,49,49,57,53,52,51,52,4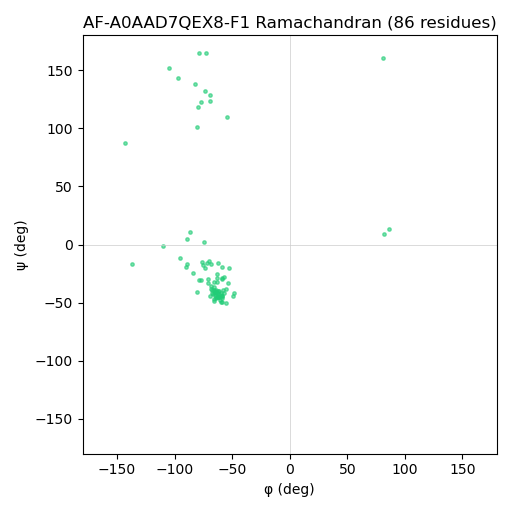2,41,75,72,71,40,50,70,69,56,52,46,52,48,36,60,77,38,39,65,79,70,61,66,88,127

Radius of gyration: 13.34 Å; Cα contacts (8 Å, |Δi|>4): 62; chains: 1; bounding box: 31×24×39 Å

pLDDT: mean 78.64, std 16.49, range [34.41, 94.75]

Foldseek 3Di:
DPVVVVVPPPPQLPVVPDPVVLVVLLVVLVVLVADPPDPLSVLLSRQVSVDDPVLQVVLCVVVVVVVDDSNNVSVVCNVPVCVSNDDD

Secondary structure (DSSP, 8-state):
--TTGGGSS---HHHHH-HHHHHHHHHHHHHTT--TTSHHHHHHHHHHHHS-HHHHHHHHHHHHHTT--HHHHHHHHHH-THHHH---